Protein AF-A0A075G518-F1 (afdb_monomer)

Foldseek 3Di:
DLVVLVPDDDPPDDDCSLVVNCCCVDVCVVVVVDDPCNLCVVCVVDDDPVVPPDPDDPVVVVVVVVCVVVVVVPVVPPDDDDDDDDDPDPDDDPPDPCVPVPDDDD

Organism: NCBI:txid1457839

Structure (mmCIF, N/CA/C/O backbone):
data_AF-A0A075G518-F1
#
_entry.id   AF-A0A075G518-F1
#
loop_
_atom_site.group_PDB
_atom_site.id
_atom_site.type_symbol
_atom_site.label_atom_id
_atom_site.label_alt_id
_atom_site.label_comp_id
_atom_site.label_asym_id
_atom_site.label_entity_id
_atom_site.label_seq_id
_atom_site.pdbx_PDB_ins_code
_atom_site.Cartn_x
_atom_site.Cartn_y
_atom_site.Cartn_z
_atom_site.occupancy
_atom_site.B_iso_or_equiv
_atom_site.auth_seq_id
_atom_site.auth_comp_id
_atom_site.auth_asym_id
_atom_site.auth_atom_id
_atom_site.pdbx_PDB_model_num
ATOM 1 N N . MET A 1 1 ? -6.601 -4.787 -4.298 1.00 83.62 1 MET A N 1
ATOM 2 C CA . MET A 1 1 ? -6.431 -3.327 -4.117 1.00 83.62 1 MET A CA 1
ATOM 3 C C . MET A 1 1 ? -4.962 -2.918 -4.178 1.00 83.62 1 MET A C 1
ATOM 5 O O . MET A 1 1 ? -4.648 -2.032 -4.960 1.00 83.62 1 MET A O 1
ATOM 9 N N . THR A 1 2 ? -4.054 -3.622 -3.494 1.00 86.62 2 THR A N 1
ATOM 10 C CA . THR A 1 2 ? -2.591 -3.406 -3.562 1.00 86.62 2 THR A CA 1
ATOM 11 C C . THR A 1 2 ? -2.047 -3.307 -4.992 1.00 86.62 2 THR A C 1
ATOM 13 O O . THR A 1 2 ? -1.327 -2.375 -5.320 1.00 86.62 2 THR A O 1
ATOM 16 N N . GLN A 1 3 ? -2.485 -4.197 -5.889 1.00 89.44 3 GLN A N 1
ATOM 17 C CA . GLN A 1 3 ? -2.074 -4.181 -7.298 1.00 89.44 3 GLN A CA 1
ATOM 18 C C . GLN A 1 3 ? -2.520 -2.923 -8.072 1.00 89.44 3 GLN A C 1
ATOM 20 O O . GLN A 1 3 ? -1.877 -2.526 -9.041 1.00 89.44 3 GLN A O 1
ATOM 25 N N . ALA A 1 4 ? -3.644 -2.312 -7.689 1.00 92.75 4 ALA A N 1
ATOM 26 C CA . ALA A 1 4 ? -4.109 -1.084 -8.327 1.00 92.75 4 ALA A CA 1
ATOM 27 C C . ALA A 1 4 ? -3.247 0.102 -7.881 1.00 92.75 4 ALA A C 1
ATOM 29 O O . ALA A 1 4 ? -2.808 0.882 -8.719 1.00 92.75 4 ALA A O 1
ATOM 30 N N . LEU A 1 5 ? -2.942 0.178 -6.581 1.00 92.81 5 LEU A N 1
ATOM 31 C CA . LEU A 1 5 ? -2.062 1.203 -6.016 1.00 92.81 5 LEU A CA 1
ATOM 32 C C . LEU A 1 5 ? -0.641 1.102 -6.583 1.00 92.81 5 LEU A C 1
ATOM 34 O O . LEU A 1 5 ? -0.073 2.117 -6.968 1.00 92.81 5 LEU A O 1
ATOM 38 N N . SER A 1 6 ? -0.106 -0.112 -6.758 1.00 88.12 6 SER A N 1
ATOM 39 C CA . SER A 1 6 ? 1.237 -0.313 -7.324 1.00 88.12 6 SER A CA 1
ATOM 40 C C . SER A 1 6 ? 1.364 0.094 -8.797 1.00 88.12 6 SER A C 1
ATOM 42 O O . SER A 1 6 ? 2.473 0.224 -9.306 1.00 88.12 6 SER A O 1
ATOM 44 N N . ARG A 1 7 ? 0.244 0.237 -9.516 1.00 92.12 7 ARG A N 1
ATOM 45 C CA . ARG A 1 7 ? 0.209 0.684 -10.919 1.00 92.12 7 ARG A CA 1
ATOM 46 C C . ARG A 1 7 ? -0.264 2.126 -11.0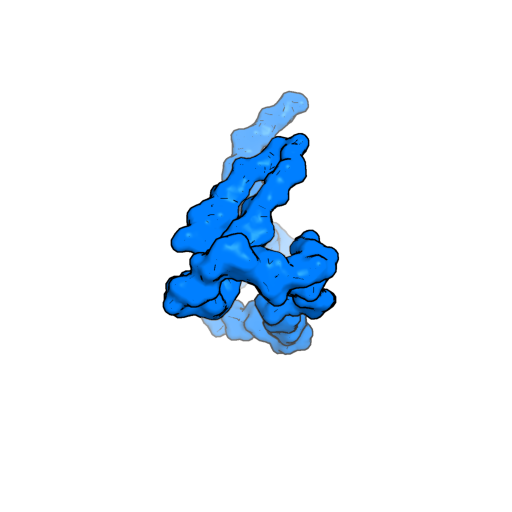71 1.00 92.12 7 ARG A C 1
ATOM 48 O O . ARG A 1 7 ? -0.362 2.613 -12.195 1.00 92.12 7 ARG A O 1
ATOM 55 N N . PHE A 1 8 ? -0.576 2.800 -9.969 1.00 92.44 8 PHE A N 1
ATOM 56 C CA . PHE A 1 8 ? -1.055 4.168 -9.999 1.00 92.44 8 PHE A CA 1
ATOM 57 C C . PHE A 1 8 ? 0.138 5.124 -10.067 1.00 92.44 8 PHE A C 1
ATOM 59 O O . PHE A 1 8 ? 0.814 5.371 -9.071 1.00 92.44 8 PHE A O 1
ATOM 66 N N . VAL A 1 9 ? 0.419 5.636 -11.266 1.00 91.12 9 VAL A N 1
ATOM 67 C CA . VAL A 1 9 ? 1.572 6.509 -11.518 1.00 91.12 9 VAL A CA 1
ATOM 68 C C . VAL A 1 9 ? 1.137 7.971 -11.473 1.00 91.12 9 VAL A C 1
ATOM 70 O O . VAL A 1 9 ? 0.329 8.412 -12.289 1.00 91.12 9 VAL A O 1
ATOM 73 N N . VAL A 1 10 ? 1.716 8.730 -10.541 1.00 92.19 10 VAL A N 1
ATOM 74 C CA . VAL A 1 10 ? 1.587 10.191 -10.447 1.00 92.19 10 VAL A CA 1
ATOM 75 C C . VAL A 1 10 ? 2.984 10.790 -10.454 1.00 92.19 10 VAL A C 1
ATOM 77 O O . VAL A 1 10 ? 3.856 10.346 -9.713 1.00 92.19 10 VAL A O 1
ATOM 80 N N . LEU A 1 11 ? 3.202 11.795 -11.300 1.00 94.06 11 LEU A N 1
ATOM 81 C CA . LEU A 1 11 ? 4.497 12.451 -11.470 1.00 94.06 11 LEU A CA 1
ATOM 82 C C . LEU A 1 11 ? 4.405 13.913 -11.029 1.00 94.06 11 LEU A C 1
ATOM 84 O O . LEU A 1 11 ? 3.401 14.577 -11.278 1.00 94.06 11 LEU A O 1
ATOM 88 N N . GLY A 1 12 ? 5.469 14.420 -10.401 1.00 92.56 12 GLY A N 1
ATOM 89 C CA . GLY A 1 12 ? 5.589 15.835 -10.029 1.00 92.56 12 GLY A CA 1
ATOM 90 C C . GLY A 1 12 ? 4.778 16.267 -8.803 1.00 92.56 12 GLY A C 1
ATOM 91 O O . GLY A 1 12 ? 4.739 17.456 -8.501 1.00 92.56 12 GLY A O 1
ATOM 92 N N . ALA A 1 13 ? 4.155 15.329 -8.086 1.00 92.69 13 ALA A N 1
ATOM 93 C CA . ALA A 1 13 ? 3.427 15.599 -6.854 1.00 92.69 13 ALA A CA 1
ATOM 94 C C . ALA A 1 13 ? 3.760 14.560 -5.781 1.00 92.69 13 ALA A C 1
ATOM 96 O O . ALA A 1 13 ? 3.856 13.366 -6.066 1.00 92.69 13 ALA A O 1
ATOM 97 N N . THR A 1 14 ? 3.882 15.015 -4.536 1.00 89.88 14 THR A N 1
ATOM 98 C CA . THR A 1 14 ? 3.920 14.128 -3.372 1.00 89.88 14 THR A CA 1
ATOM 99 C C . THR A 1 14 ? 2.520 13.571 -3.142 1.00 89.88 14 THR A C 1
ATOM 101 O O . THR A 1 14 ? 1.552 14.328 -3.071 1.00 89.88 14 THR A O 1
ATOM 104 N N . THR A 1 15 ? 2.402 12.251 -3.030 1.00 93.50 15 THR A N 1
ATOM 105 C CA . THR A 1 15 ? 1.116 11.568 -2.835 1.00 93.50 15 THR A CA 1
ATOM 106 C C . THR A 1 15 ? 1.183 10.622 -1.642 1.00 93.50 15 THR A C 1
ATOM 108 O O . THR A 1 15 ? 2.260 10.225 -1.210 1.00 93.50 15 THR A O 1
ATOM 111 N N . ASN A 1 16 ? 0.022 10.236 -1.119 1.00 93.69 16 ASN A N 1
ATOM 112 C CA . ASN A 1 16 ? -0.109 9.266 -0.032 1.00 93.69 16 ASN A CA 1
ATOM 113 C C . ASN A 1 16 ? -0.278 7.817 -0.535 1.00 93.69 16 ASN A C 1
ATOM 115 O O . ASN A 1 16 ? -0.776 6.975 0.206 1.00 93.69 16 ASN A O 1
ATOM 1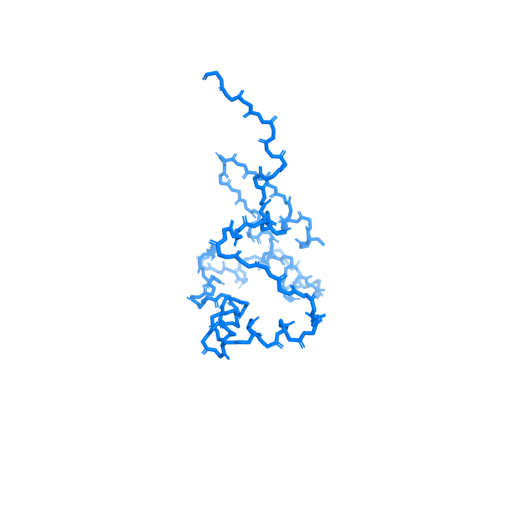19 N N . ILE A 1 17 ? 0.084 7.516 -1.787 1.00 93.88 17 ILE A N 1
ATOM 120 C CA . ILE A 1 17 ? -0.151 6.195 -2.397 1.00 93.88 17 ILE A CA 1
ATOM 121 C C . ILE A 1 17 ? 0.590 5.091 -1.640 1.00 93.88 17 ILE A C 1
ATOM 123 O O . ILE A 1 17 ? 0.014 4.033 -1.400 1.00 93.88 17 ILE A O 1
ATOM 127 N N . GLU A 1 18 ? 1.833 5.346 -1.232 1.00 91.12 18 GLU A N 1
ATOM 128 C CA . GLU A 1 18 ? 2.632 4.398 -0.447 1.00 91.12 18 GLU A CA 1
ATOM 129 C C . GLU A 1 18 ? 1.989 4.128 0.921 1.00 91.12 18 GLU A C 1
ATOM 131 O O . GLU A 1 18 ? 1.759 2.974 1.269 1.00 91.12 18 GLU A O 1
ATOM 136 N N . PHE A 1 19 ? 1.559 5.180 1.630 1.00 93.94 19 PHE A N 1
ATOM 137 C CA . PHE A 1 19 ? 0.803 5.046 2.881 1.00 93.94 19 PHE A CA 1
ATOM 138 C C . PHE A 1 19 ? -0.466 4.199 2.706 1.00 93.94 19 PHE A C 1
ATOM 140 O O . PHE A 1 19 ? -0.745 3.309 3.506 1.00 93.94 19 PHE A O 1
ATOM 147 N N . LEU A 1 20 ? -1.236 4.436 1.640 1.00 94.75 20 LEU A N 1
ATOM 148 C CA . LEU A 1 20 ? -2.424 3.632 1.342 1.00 94.75 20 LEU A CA 1
ATOM 149 C C . LEU A 1 20 ? -2.067 2.172 1.027 1.00 94.75 20 LEU A C 1
ATOM 151 O O . LEU A 1 20 ? -2.832 1.270 1.373 1.00 94.75 20 LEU A O 1
ATOM 155 N N . GLY A 1 21 ? -0.920 1.931 0.390 1.00 92.69 21 GLY A N 1
ATOM 156 C CA . GLY A 1 21 ? -0.383 0.593 0.156 1.00 92.69 21 GLY A CA 1
ATOM 157 C C . GLY A 1 21 ? -0.134 -0.162 1.461 1.00 92.69 21 GLY A C 1
ATOM 158 O O . GLY A 1 21 ? -0.572 -1.311 1.595 1.00 92.69 21 GLY A O 1
ATOM 159 N N . ASP A 1 22 ? 0.476 0.506 2.438 1.00 92.25 22 ASP A N 1
ATOM 160 C CA . ASP A 1 22 ? 0.763 -0.064 3.757 1.00 92.25 22 ASP A CA 1
ATOM 161 C C . ASP A 1 22 ? -0.511 -0.301 4.572 1.00 92.25 22 ASP A C 1
ATOM 163 O O . ASP A 1 22 ? -0.669 -1.367 5.166 1.00 92.25 22 ASP A O 1
ATOM 167 N N . VAL A 1 23 ? -1.469 0.634 4.544 1.00 93.25 23 VAL A N 1
ATOM 168 C CA . VAL A 1 23 ? -2.773 0.468 5.212 1.00 93.25 23 VAL A CA 1
ATOM 169 C C . VAL A 1 23 ? -3.503 -0.766 4.692 1.00 93.25 23 VAL A C 1
ATOM 171 O O . VAL A 1 23 ? -3.970 -1.580 5.484 1.00 93.25 23 VAL A O 1
ATOM 174 N N . VAL A 1 24 ? -3.578 -0.936 3.370 1.00 93.69 24 VAL A N 1
ATOM 175 C CA . VAL A 1 24 ? -4.267 -2.080 2.749 1.00 93.69 24 VAL A CA 1
ATOM 176 C C . VAL A 1 24 ? -3.544 -3.402 3.025 1.00 93.69 24 VAL A C 1
ATOM 178 O O . VAL A 1 24 ? -4.186 -4.451 3.063 1.00 93.69 24 VAL A O 1
ATOM 181 N N . SER A 1 25 ? -2.226 -3.360 3.214 1.00 91.31 25 SER A N 1
ATOM 182 C CA . SER A 1 25 ? -1.406 -4.541 3.511 1.00 91.31 25 SER A CA 1
ATOM 183 C C . SER A 1 25 ? -1.351 -4.869 5.010 1.00 91.31 25 SER A C 1
ATOM 185 O O . SER A 1 25 ? -0.886 -5.946 5.382 1.00 91.31 25 SER A O 1
ATOM 187 N N . HIS A 1 26 ? -1.842 -3.979 5.880 1.00 93.00 26 HIS A N 1
ATOM 188 C CA . HIS A 1 26 ? -1.818 -4.168 7.326 1.00 93.00 26 HIS A CA 1
ATOM 189 C C . HIS A 1 26 ? -2.771 -5.304 7.759 1.00 93.00 26 HIS A C 1
ATOM 191 O O . HIS A 1 26 ? -3.944 -5.309 7.369 1.00 93.00 26 HIS A O 1
ATOM 197 N N . PRO A 1 27 ? -2.341 -6.239 8.629 1.00 92.88 27 PRO A N 1
ATOM 198 C CA . PRO A 1 27 ? -3.156 -7.393 9.021 1.00 92.88 27 PRO A CA 1
ATOM 199 C C . PRO A 1 27 ? -4.479 -6.997 9.691 1.00 92.88 27 PRO A C 1
ATOM 201 O O . PRO A 1 27 ? -5.514 -7.586 9.396 1.00 92.88 27 PRO A O 1
ATOM 204 N N . GLY A 1 28 ? -4.478 -5.948 10.521 1.00 93.38 28 GLY A N 1
ATOM 205 C CA . GLY A 1 28 ? -5.704 -5.421 11.137 1.00 93.38 28 GLY A CA 1
ATOM 206 C C . GLY A 1 28 ? -6.713 -4.865 10.122 1.00 93.38 28 GLY A C 1
ATOM 207 O O . GLY A 1 28 ? -7.918 -4.974 10.330 1.00 93.38 28 GLY A O 1
ATOM 208 N N . PHE A 1 29 ? -6.241 -4.341 8.983 1.00 94.00 29 PHE A N 1
ATOM 209 C CA . PHE A 1 29 ? -7.124 -3.907 7.900 1.00 94.00 29 PHE A CA 1
ATOM 210 C C . PHE A 1 29 ? -7.760 -5.113 7.198 1.00 94.00 29 PHE A C 1
ATOM 212 O O . PHE A 1 29 ? -8.968 -5.130 6.968 1.00 94.00 29 PHE A O 1
ATOM 219 N N . ALA A 1 30 ? -6.975 -6.164 6.931 1.00 93.19 30 ALA A N 1
ATOM 220 C CA . ALA A 1 30 ? -7.475 -7.415 6.355 1.00 93.19 30 ALA A CA 1
ATOM 221 C C . ALA A 1 30 ? -8.467 -8.151 7.278 1.00 93.19 30 ALA A C 1
ATOM 223 O O . ALA A 1 30 ? -9.398 -8.790 6.791 1.00 93.19 30 ALA A O 1
ATOM 224 N N . ALA A 1 31 ? -8.294 -8.028 8.597 1.00 95.12 31 ALA A N 1
ATOM 225 C CA . ALA A 1 31 ? -9.185 -8.591 9.612 1.00 95.12 31 ALA A CA 1
ATOM 226 C C . ALA A 1 31 ? -10.465 -7.763 9.857 1.00 95.12 31 ALA A C 1
ATOM 228 O O . ALA A 1 31 ? -11.297 -8.163 10.668 1.00 95.12 31 ALA A O 1
ATOM 229 N N . ALA A 1 32 ? -10.640 -6.627 9.168 1.00 92.44 32 ALA A N 1
ATOM 230 C CA . ALA A 1 32 ? -11.718 -5.659 9.404 1.00 92.44 32 ALA A CA 1
ATOM 231 C C . ALA A 1 32 ? -11.738 -5.058 10.828 1.00 92.44 32 ALA A C 1
ATOM 233 O O . ALA A 1 32 ? -12.756 -4.538 11.285 1.00 92.44 32 ALA A O 1
ATOM 234 N N . GLU A 1 33 ? -10.595 -5.055 11.516 1.00 93.00 33 GLU A N 1
ATOM 235 C CA . GLU A 1 33 ? -10.403 -4.448 12.838 1.00 93.00 33 GLU A CA 1
ATOM 236 C C . GLU A 1 33 ? -10.022 -2.960 12.709 1.00 93.00 33 GLU A C 1
ATOM 238 O O . GLU A 1 33 ? -9.050 -2.472 13.285 1.00 93.00 33 GLU A O 1
ATOM 243 N N . THR A 1 34 ? -10.781 -2.216 11.903 1.00 91.50 34 THR A N 1
ATOM 244 C CA . THR A 1 34 ? -10.496 -0.816 11.558 1.00 91.50 34 THR A CA 1
ATOM 245 C C . THR A 1 34 ? -11.387 0.135 12.353 1.00 91.50 34 THR A C 1
ATOM 247 O O . THR A 1 34 ? -12.391 0.644 11.848 1.00 91.50 34 THR A O 1
ATOM 250 N N . THR A 1 35 ? -11.049 0.363 13.622 1.00 94.56 35 THR A N 1
ATOM 251 C CA . THR A 1 35 ? -11.713 1.371 14.462 1.00 94.56 35 THR A CA 1
ATOM 252 C C . THR A 1 35 ? -11.359 2.796 14.020 1.00 94.56 35 THR A C 1
ATOM 254 O O . THR A 1 35 ? -10.435 3.018 13.237 1.00 94.56 35 THR A O 1
ATOM 257 N N . THR A 1 36 ? -12.078 3.803 14.524 1.00 95.00 36 THR A N 1
ATOM 258 C CA . THR A 1 36 ? -11.844 5.217 14.163 1.00 95.00 36 THR A CA 1
ATOM 259 C C . THR A 1 36 ? -10.457 5.732 14.556 1.00 95.00 36 THR A C 1
ATOM 261 O O . THR A 1 36 ? -10.004 6.736 14.020 1.00 95.00 36 THR A O 1
ATOM 264 N N . ASP A 1 37 ? -9.781 5.053 15.480 1.00 94.75 37 ASP A N 1
ATOM 265 C CA . ASP A 1 37 ? -8.423 5.343 15.941 1.00 94.75 37 ASP A CA 1
ATOM 266 C C . ASP A 1 37 ? -7.357 4.401 15.348 1.00 94.75 37 ASP A C 1
ATOM 268 O O . ASP A 1 37 ? -6.201 4.445 15.766 1.00 94.75 37 ASP A O 1
ATOM 272 N N . PHE A 1 38 ? -7.714 3.575 14.356 1.00 95.25 38 PHE A N 1
ATOM 273 C CA . PHE A 1 38 ? -6.824 2.590 13.727 1.00 95.25 38 PHE A CA 1
ATOM 274 C C . PHE A 1 38 ? -5.480 3.190 13.288 1.00 95.25 38 PHE A C 1
ATOM 276 O O . PHE A 1 38 ? -4.424 2.698 13.677 1.00 95.25 38 PHE A O 1
ATOM 283 N N . ILE A 1 39 ? -5.507 4.296 12.536 1.00 94.69 39 ILE A N 1
ATOM 284 C CA . ILE A 1 39 ? -4.286 4.937 12.021 1.00 94.69 39 ILE A CA 1
ATOM 285 C C . ILE A 1 39 ? -3.392 5.410 13.175 1.00 94.69 39 ILE A C 1
ATOM 287 O O . ILE A 1 39 ? -2.189 5.167 13.154 1.00 94.69 39 ILE A O 1
ATOM 291 N N . SER A 1 40 ? -3.978 6.030 14.202 1.00 94.81 40 SER A N 1
ATOM 292 C CA . SER A 1 40 ? -3.247 6.529 15.373 1.00 94.81 40 SER A CA 1
ATOM 293 C C . SER A 1 40 ? -2.607 5.409 16.196 1.00 94.81 40 SER A C 1
ATOM 295 O O . SER A 1 40 ? -1.574 5.632 16.819 1.00 94.81 40 SER A O 1
ATOM 297 N N . ARG A 1 41 ? -3.197 4.207 16.201 1.00 93.81 41 ARG A N 1
ATOM 298 C CA . ARG A 1 41 ? -2.625 3.030 16.874 1.00 93.81 41 ARG A CA 1
ATOM 299 C C . ARG A 1 41 ? -1.500 2.383 16.076 1.00 93.81 41 ARG A C 1
ATOM 301 O O . ARG A 1 41 ? -0.507 1.975 16.667 1.00 93.81 41 ARG A O 1
ATOM 308 N N . CYS A 1 42 ? -1.669 2.263 14.762 1.00 92.31 42 CYS A N 1
ATOM 309 C CA . CYS A 1 42 ? -0.688 1.622 13.887 1.00 92.31 42 CYS A CA 1
ATOM 310 C C . CYS A 1 42 ? 0.550 2.501 13.650 1.00 92.31 42 CYS A C 1
ATOM 312 O O . CYS A 1 42 ? 1.656 1.977 13.555 1.00 92.31 42 CYS A O 1
ATOM 314 N N . TRP A 1 43 ? 0.376 3.826 13.596 1.00 93.88 43 TRP A N 1
ATOM 315 C CA . TRP A 1 43 ? 1.452 4.795 13.361 1.00 93.88 43 TRP A CA 1
ATOM 316 C C . TRP A 1 43 ? 1.388 5.961 14.364 1.00 93.88 43 TRP A C 1
ATOM 318 O O . TRP A 1 43 ? 1.063 7.085 13.974 1.00 93.88 43 TRP A O 1
ATOM 328 N N . PRO A 1 44 ? 1.695 5.726 15.656 1.00 93.38 44 PRO A N 1
ATOM 329 C CA . PRO A 1 44 ? 1.597 6.756 16.696 1.00 93.38 44 PRO A CA 1
ATOM 330 C C . PRO A 1 44 ? 2.563 7.927 16.473 1.00 93.38 44 PRO A C 1
ATOM 332 O O . PRO A 1 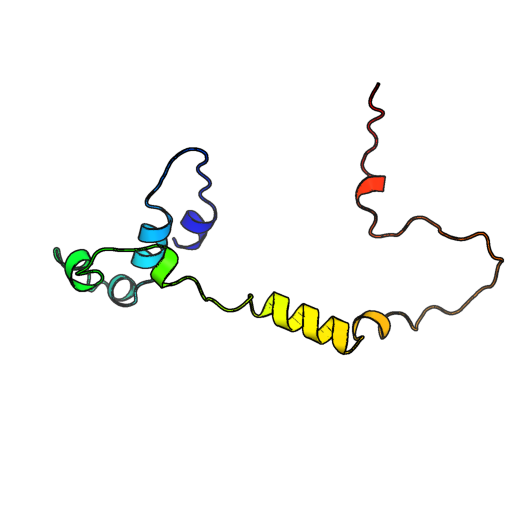44 ? 2.199 9.076 16.697 1.00 93.38 44 PRO A O 1
ATOM 335 N N . GLU A 1 45 ? 3.758 7.644 15.951 1.00 92.75 45 GLU A N 1
ATOM 336 C CA . GLU A 1 45 ? 4.791 8.643 15.634 1.00 92.75 45 GLU A CA 1
ATOM 337 C C . GLU A 1 45 ? 4.701 9.154 14.183 1.00 92.75 45 GLU A C 1
ATOM 339 O O . GLU A 1 45 ? 5.612 9.805 13.673 1.00 92.75 45 GLU A O 1
ATOM 344 N N . GLY A 1 46 ? 3.596 8.848 13.498 1.00 89.81 46 GLY A N 1
ATOM 345 C CA . GLY A 1 46 ? 3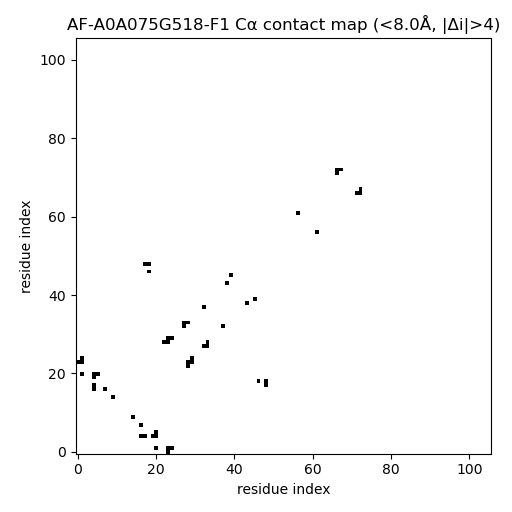.414 9.124 12.079 1.00 89.81 46 GLY A CA 1
ATOM 346 C C . GLY A 1 46 ? 3.978 8.035 11.164 1.00 89.81 46 GLY A C 1
ATOM 347 O O . GLY A 1 46 ? 4.721 7.140 11.568 1.00 89.81 46 GLY A O 1
ATOM 348 N N . TRP A 1 47 ? 3.561 8.091 9.901 1.00 93.50 47 TRP A N 1
ATOM 349 C CA . TRP A 1 47 ? 3.999 7.167 8.858 1.00 93.50 47 TRP A CA 1
ATOM 350 C C . TRP A 1 47 ? 5.218 7.729 8.116 1.00 93.50 47 TRP A C 1
ATOM 352 O O . TRP A 1 47 ? 5.269 8.923 7.817 1.00 93.50 47 TRP A O 1
ATOM 362 N N . SER A 1 48 ? 6.179 6.863 7.790 1.00 89.94 48 SER A N 1
ATOM 363 C CA . SER A 1 48 ? 7.359 7.203 6.992 1.00 89.94 48 SER A CA 1
ATOM 364 C C . SER A 1 48 ? 7.620 6.125 5.945 1.00 89.94 48 SER A C 1
ATOM 366 O O . SER A 1 48 ? 7.749 4.951 6.290 1.00 89.94 48 SER A O 1
ATOM 368 N N . ALA A 1 49 ? 7.760 6.544 4.685 1.00 83.69 49 ALA A N 1
ATOM 369 C CA . ALA A 1 49 ? 8.073 5.672 3.551 1.00 83.69 49 ALA A CA 1
ATOM 370 C C . ALA A 1 49 ? 9.391 4.904 3.735 1.00 83.69 49 ALA A C 1
ATOM 372 O O . ALA A 1 49 ? 9.542 3.768 3.289 1.00 83.69 49 ALA A O 1
ATOM 373 N N . ASP A 1 50 ? 10.359 5.525 4.410 1.00 79.00 50 ASP A N 1
ATOM 374 C CA . ASP A 1 50 ? 11.698 4.963 4.568 1.00 79.00 50 ASP A CA 1
ATOM 375 C C . ASP A 1 50 ? 11.771 3.921 5.690 1.00 79.00 50 ASP A C 1
ATOM 377 O O . ASP A 1 50 ? 12.702 3.120 5.718 1.00 79.00 50 ASP A O 1
ATOM 381 N N . ALA A 1 51 ? 10.785 3.881 6.594 1.00 71.94 51 ALA A N 1
ATOM 382 C CA . ALA A 1 51 ? 10.803 2.979 7.745 1.00 71.94 51 ALA A CA 1
ATOM 383 C C . ALA A 1 51 ? 10.713 1.491 7.354 1.00 71.94 51 ALA A C 1
ATOM 385 O O . ALA A 1 51 ? 11.178 0.639 8.107 1.00 71.94 51 ALA A O 1
ATOM 386 N N . HIS A 1 52 ? 10.133 1.183 6.189 1.00 62.81 52 HIS A N 1
ATOM 387 C CA . HIS A 1 52 ? 9.970 -0.182 5.671 1.00 62.81 52 HIS A CA 1
ATOM 388 C C . HIS A 1 52 ? 10.827 -0.481 4.438 1.00 62.81 52 HIS A C 1
ATOM 390 O O . HIS A 1 52 ? 10.727 -1.571 3.871 1.00 62.81 52 HIS A O 1
ATOM 396 N N . ARG A 1 53 ? 11.684 0.451 4.002 1.00 66.06 53 ARG A N 1
ATOM 397 C CA . ARG A 1 53 ? 12.578 0.170 2.880 1.00 66.06 53 ARG A CA 1
ATOM 398 C C . ARG A 1 53 ? 13.651 -0.806 3.351 1.00 66.06 53 ARG A C 1
ATOM 400 O O . ARG A 1 53 ? 14.529 -0.450 4.133 1.00 66.06 53 ARG A O 1
ATOM 407 N N . GLU A 1 54 ? 13.568 -2.045 2.875 1.00 62.97 54 GLU A N 1
ATOM 408 C CA . GLU A 1 54 ? 14.613 -3.041 3.086 1.00 62.97 54 GLU A CA 1
ATOM 409 C C . GLU A 1 54 ? 15.956 -2.464 2.625 1.00 62.97 54 GLU A C 1
ATOM 411 O O . GLU A 1 54 ? 16.138 -2.091 1.468 1.00 62.97 54 GLU A O 1
ATOM 416 N N . SER A 1 55 ? 16.899 -2.364 3.565 1.00 64.25 55 SER A N 1
ATOM 417 C CA . SER A 1 55 ? 18.258 -1.865 3.309 1.00 64.25 55 SER A CA 1
ATOM 418 C C . SER A 1 55 ? 19.055 -2.812 2.398 1.00 64.25 55 SER A C 1
ATOM 420 O O . SER A 1 55 ? 20.074 -2.443 1.815 1.00 64.25 55 SER A O 1
ATOM 422 N N . HIS A 1 56 ? 18.592 -4.057 2.264 1.00 72.62 56 HIS A N 1
ATOM 423 C CA . HIS A 1 56 ? 19.255 -5.081 1.478 1.00 72.62 56 HIS A CA 1
ATOM 424 C C . HIS A 1 56 ? 18.816 -5.037 0.011 1.00 72.62 56 HIS A C 1
ATOM 426 O O . HIS A 1 56 ? 17.641 -4.804 -0.278 1.00 72.62 56 HIS A O 1
ATOM 432 N N . PRO A 1 57 ? 19.741 -5.290 -0.933 1.00 75.88 57 PRO A N 1
ATOM 433 C CA . PRO A 1 57 ? 19.380 -5.416 -2.335 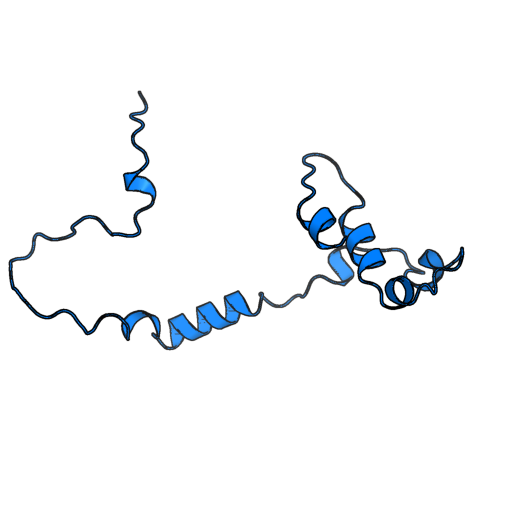1.00 75.88 57 PRO A CA 1
ATOM 434 C C . PRO A 1 57 ? 18.321 -6.518 -2.507 1.00 75.88 57 PRO A C 1
ATOM 436 O O . PRO A 1 57 ? 18.389 -7.536 -1.810 1.00 75.88 57 PRO A O 1
ATOM 439 N N . PRO A 1 58 ? 17.363 -6.351 -3.439 1.00 82.06 58 PRO A N 1
ATOM 440 C CA . PRO A 1 58 ? 16.311 -7.333 -3.667 1.00 82.06 58 PRO A CA 1
ATOM 441 C C . PRO A 1 58 ? 16.895 -8.733 -3.861 1.00 82.06 58 PRO A C 1
ATOM 443 O O . PRO A 1 58 ? 17.915 -8.889 -4.536 1.00 82.06 58 PRO A O 1
ATOM 446 N N . ALA A 1 59 ? 16.224 -9.766 -3.347 1.00 84.00 59 ALA A N 1
ATOM 447 C CA . ALA A 1 59 ? 16.687 -11.151 -3.476 1.00 84.00 59 ALA A CA 1
ATOM 448 C C . ALA A 1 59 ? 16.996 -11.543 -4.934 1.00 84.00 59 ALA A C 1
ATOM 450 O O . ALA A 1 59 ? 17.950 -12.267 -5.189 1.00 84.00 59 ALA A O 1
ATOM 451 N N . ALA A 1 60 ? 16.248 -11.004 -5.903 1.00 83.12 60 ALA A N 1
ATOM 452 C CA . ALA A 1 60 ? 16.513 -11.196 -7.328 1.00 83.12 60 ALA A CA 1
ATOM 453 C C . ALA A 1 60 ? 17.883 -10.648 -7.774 1.00 83.12 60 ALA A C 1
ATOM 455 O O . ALA A 1 60 ? 18.560 -11.287 -8.573 1.00 83.12 60 ALA A O 1
ATOM 456 N N . VAL A 1 61 ? 18.314 -9.501 -7.237 1.00 87.75 61 VAL A N 1
ATOM 457 C CA . VAL A 1 61 ? 19.635 -8.912 -7.515 1.00 87.75 61 VAL A CA 1
ATOM 458 C C . VAL A 1 61 ? 20.737 -9.774 -6.905 1.00 87.75 61 VAL A C 1
ATOM 460 O O . VAL A 1 61 ? 21.724 -10.065 -7.574 1.00 87.75 61 VAL A O 1
ATOM 463 N N . LEU A 1 62 ? 20.544 -10.242 -5.668 1.00 88.81 62 LEU A N 1
ATOM 464 C CA . LEU A 1 62 ? 21.480 -11.161 -5.013 1.00 88.81 62 LEU A CA 1
ATOM 465 C C . LEU A 1 62 ? 21.602 -12.491 -5.769 1.00 88.81 62 LEU A C 1
ATOM 467 O O . LEU A 1 62 ? 22.708 -12.982 -5.972 1.00 88.81 62 LEU A O 1
ATOM 471 N N . LEU A 1 63 ? 20.480 -13.051 -6.226 1.00 87.50 63 LEU A N 1
ATOM 472 C CA . LEU A 1 63 ? 20.454 -14.279 -7.022 1.00 87.50 63 LEU A CA 1
ATOM 473 C C . LEU A 1 63 ? 21.127 -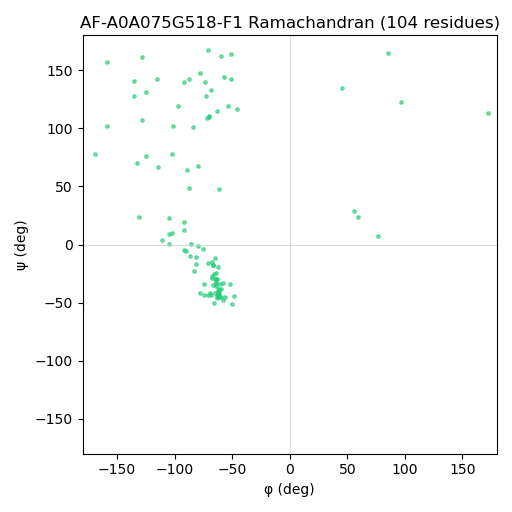14.093 -8.385 1.00 87.50 63 LEU A C 1
ATOM 475 O O . LEU A 1 63 ? 21.881 -14.966 -8.803 1.00 87.50 63 LEU A O 1
ATOM 479 N N . ALA A 1 64 ? 20.891 -12.967 -9.062 1.00 88.12 64 ALA A N 1
ATOM 480 C CA . ALA A 1 64 ? 21.545 -12.657 -10.330 1.00 88.12 64 ALA A CA 1
ATOM 481 C C . ALA A 1 64 ? 23.066 -12.514 -10.163 1.00 88.12 64 ALA A C 1
ATOM 483 O O . ALA A 1 64 ? 23.818 -13.097 -10.941 1.00 88.12 64 ALA A O 1
ATOM 484 N N . ALA A 1 65 ? 23.517 -11.812 -9.118 1.00 88.81 65 ALA A N 1
ATOM 485 C CA . ALA A 1 65 ? 24.937 -11.694 -8.786 1.00 88.81 65 ALA A CA 1
ATOM 486 C C . ALA A 1 65 ? 25.560 -13.064 -8.470 1.00 88.81 65 ALA A C 1
ATOM 488 O O . ALA A 1 65 ? 26.600 -13.412 -9.019 1.00 88.81 65 ALA A O 1
ATOM 489 N N . ALA A 1 66 ? 24.890 -13.892 -7.664 1.00 90.06 66 ALA A N 1
ATOM 490 C CA . ALA A 1 66 ? 25.363 -15.242 -7.367 1.00 90.06 66 ALA A CA 1
ATOM 491 C C . ALA A 1 66 ? 25.429 -16.129 -8.625 1.00 90.06 66 ALA A C 1
ATOM 493 O O . ALA A 1 66 ? 26.376 -16.894 -8.791 1.00 90.06 66 ALA A O 1
ATOM 494 N N . ALA A 1 67 ? 24.451 -16.026 -9.529 1.00 88.50 67 ALA A N 1
ATOM 495 C CA . ALA A 1 67 ? 24.439 -16.770 -10.788 1.00 88.50 67 ALA A CA 1
ATOM 496 C C . ALA A 1 67 ? 25.566 -16.340 -11.744 1.00 88.50 67 ALA A C 1
ATOM 498 O O . ALA A 1 67 ? 26.115 -17.190 -12.451 1.00 88.50 67 ALA A O 1
ATOM 499 N N . GLU A 1 68 ? 25.920 -15.051 -11.746 1.00 85.12 68 GLU A N 1
ATOM 500 C CA . GLU A 1 68 ? 27.073 -14.507 -12.472 1.00 85.12 68 GLU A CA 1
ATOM 501 C C . GLU A 1 68 ? 28.387 -15.043 -11.891 1.00 85.12 68 GLU A C 1
ATOM 503 O O . GLU A 1 68 ? 29.166 -15.652 -12.626 1.00 85.12 68 GLU A O 1
ATOM 508 N N . GLN A 1 69 ? 28.564 -14.966 -10.569 1.00 85.69 69 GLN A N 1
ATOM 509 C CA . GLN A 1 69 ? 29.749 -15.490 -9.878 1.00 85.69 69 GLN A CA 1
ATOM 510 C C . GLN A 1 69 ? 29.932 -17.004 -10.064 1.00 85.69 69 GLN A C 1
ATOM 512 O O . GLN A 1 69 ? 31.058 -17.495 -10.134 1.00 85.69 69 GLN A O 1
ATOM 517 N N . LEU A 1 70 ? 28.831 -17.755 -10.146 1.00 87.00 70 LEU A N 1
ATOM 518 C CA . LEU A 1 70 ? 28.824 -19.201 -10.392 1.00 87.00 70 LEU A CA 1
ATOM 519 C C . LEU A 1 70 ? 28.862 -19.558 -11.885 1.00 87.00 70 LEU A C 1
ATOM 521 O O . LEU A 1 70 ? 28.843 -20.739 -12.234 1.00 87.00 70 LEU A O 1
ATOM 525 N N . PHE A 1 71 ? 28.907 -18.557 -12.766 1.00 77.00 71 PHE A N 1
ATOM 526 C CA . PHE A 1 71 ? 29.001 -18.717 -14.213 1.00 77.00 71 PHE A CA 1
ATOM 527 C C . PHE A 1 71 ? 27.893 -19.588 -14.833 1.00 77.00 71 PHE A C 1
ATOM 529 O O . PHE A 1 71 ? 28.065 -20.214 -15.885 1.00 77.00 71 PHE A O 1
ATOM 536 N N . LEU A 1 72 ? 26.715 -19.604 -14.200 1.00 70.12 72 LEU A N 1
ATOM 537 C CA . LEU A 1 72 ? 25.566 -20.412 -14.624 1.00 70.12 72 LEU A CA 1
ATOM 538 C C . LEU A 1 72 ? 24.980 -19.947 -15.965 1.00 70.12 72 LEU A C 1
ATOM 540 O O . LEU A 1 72 ? 24.263 -20.705 -16.613 1.00 70.12 72 LEU A O 1
ATOM 544 N N . HIS A 1 73 ? 25.340 -18.748 -16.430 1.00 62.31 73 HIS A N 1
ATOM 545 C CA . HIS A 1 73 ? 24.968 -18.254 -17.755 1.00 62.31 73 HIS A CA 1
ATOM 546 C C . HIS A 1 73 ? 25.649 -19.029 -18.904 1.00 62.31 73 HIS A C 1
ATOM 548 O O . HIS A 1 73 ? 25.073 -19.136 -19.983 1.00 62.31 73 HIS A O 1
ATOM 554 N N . ARG A 1 74 ? 26.837 -19.631 -18.694 1.00 59.44 74 ARG A N 1
ATOM 555 C CA . ARG A 1 74 ? 27.571 -20.333 -19.773 1.00 59.44 74 ARG A CA 1
ATOM 556 C C . ARG A 1 74 ? 27.093 -21.771 -20.015 1.00 59.44 74 ARG A C 1
ATOM 558 O O . ARG A 1 74 ? 27.264 -22.298 -21.111 1.00 59.44 74 ARG A O 1
ATOM 565 N N . SER A 1 75 ? 26.461 -22.413 -19.033 1.00 57.75 75 SER A N 1
ATOM 566 C CA . SER A 1 75 ? 26.116 -23.845 -19.130 1.00 57.75 75 SER A CA 1
ATOM 567 C C . SER A 1 75 ? 24.920 -24.155 -20.048 1.00 57.75 75 SER A C 1
ATOM 569 O O . SER A 1 75 ? 24.622 -25.321 -20.282 1.00 57.75 75 SER A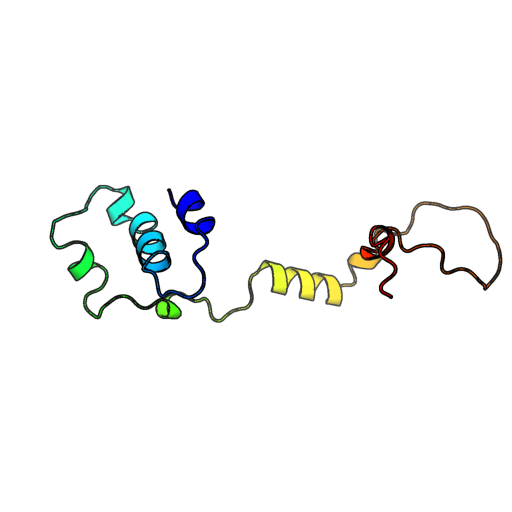 O 1
ATOM 571 N N . GLY A 1 76 ? 24.249 -23.136 -20.601 1.00 57.12 76 GLY A N 1
ATOM 572 C CA . GLY A 1 76 ? 23.142 -23.296 -21.553 1.00 57.12 76 GLY A CA 1
ATOM 573 C C . GLY A 1 76 ? 23.534 -23.296 -23.038 1.00 57.12 76 GLY A C 1
ATOM 574 O O . GLY A 1 76 ? 22.665 -23.507 -23.877 1.00 57.12 76 GLY A O 1
ATOM 575 N N . MET A 1 77 ? 24.807 -23.066 -23.389 1.00 52.62 77 MET A N 1
ATOM 576 C CA . MET A 1 77 ? 25.249 -22.876 -24.787 1.00 52.62 77 MET A CA 1
ATOM 577 C C . MET A 1 77 ? 25.983 -24.077 -25.409 1.00 52.62 77 MET A C 1
ATOM 579 O O . MET A 1 77 ? 26.712 -23.921 -26.384 1.00 52.62 77 MET A O 1
ATOM 583 N N . THR A 1 78 ? 25.791 -25.296 -24.900 1.00 50.41 78 THR A N 1
ATOM 584 C CA . THR A 1 78 ? 26.381 -26.501 -25.513 1.00 50.41 78 THR A CA 1
ATOM 585 C C . THR A 1 78 ? 25.304 -27.428 -26.073 1.00 50.41 78 THR A C 1
ATOM 587 O O . THR A 1 78 ? 25.097 -28.518 -25.546 1.00 50.41 78 THR A O 1
ATOM 590 N N . SER A 1 79 ? 24.586 -27.006 -27.119 1.00 52.75 79 SER A N 1
ATOM 591 C CA . SER A 1 79 ? 23.907 -27.915 -28.067 1.00 52.75 79 SER A CA 1
ATOM 592 C C . SER A 1 79 ? 23.394 -27.171 -29.306 1.00 52.75 79 SER A C 1
ATOM 594 O O . SER A 1 79 ? 22.202 -26.938 -29.459 1.00 52.75 79 SER A O 1
ATOM 596 N N . SER A 1 80 ? 24.306 -26.864 -30.225 1.00 43.19 80 SER A N 1
ATOM 597 C CA . SER A 1 80 ? 24.075 -27.048 -31.664 1.00 43.19 80 SER A CA 1
ATOM 598 C C . SER A 1 80 ? 25.434 -27.113 -32.355 1.00 43.19 80 SER A C 1
ATOM 600 O O . SER A 1 80 ? 26.127 -26.110 -32.494 1.00 43.19 80 SER A O 1
ATOM 602 N N . ALA A 1 81 ? 25.843 -28.334 -32.689 1.00 42.44 81 ALA A N 1
ATOM 603 C CA . ALA A 1 81 ? 27.039 -28.630 -33.458 1.00 42.44 81 ALA A CA 1
ATOM 604 C C . ALA A 1 81 ? 26.808 -28.380 -34.960 1.00 42.44 81 ALA A C 1
ATOM 606 O O . ALA A 1 81 ? 25.717 -28.660 -35.456 1.00 42.44 81 ALA A O 1
ATOM 607 N N . GLY A 1 82 ? 27.875 -27.968 -35.655 1.00 35.09 82 GLY A N 1
ATOM 608 C CA . GLY A 1 82 ? 27.985 -27.851 -37.117 1.00 35.09 82 GLY A CA 1
ATOM 609 C C . GLY A 1 82 ? 27.708 -26.424 -37.589 1.00 35.09 82 GLY A C 1
ATOM 610 O O . GLY A 1 82 ? 26.656 -25.887 -37.285 1.00 35.09 82 GLY A O 1
ATOM 611 N N . ASP A 1 83 ? 28.579 -25.722 -38.298 1.00 30.86 83 ASP A N 1
ATOM 612 C CA . ASP A 1 83 ? 29.697 -26.087 -39.165 1.00 30.86 83 ASP A CA 1
ATOM 613 C C . ASP A 1 83 ? 30.616 -24.850 -39.239 1.00 30.86 83 ASP A C 1
ATOM 615 O O . ASP A 1 83 ? 30.174 -23.747 -38.911 1.00 30.86 83 ASP A O 1
ATOM 619 N N . GLY A 1 84 ? 31.896 -25.034 -39.564 1.00 41.78 84 GLY A N 1
ATOM 620 C CA . GLY A 1 84 ? 32.899 -23.964 -39.513 1.00 41.78 84 GLY A CA 1
ATOM 621 C C . GLY A 1 84 ? 32.579 -22.772 -40.419 1.00 41.78 84 GLY A C 1
ATOM 622 O O . GLY A 1 84 ? 31.764 -22.908 -41.323 1.00 41.78 84 GLY A O 1
ATOM 623 N N . LEU A 1 85 ? 33.225 -21.629 -40.149 1.00 36.41 85 LEU A N 1
ATOM 624 C CA . LEU A 1 85 ? 33.786 -20.655 -41.104 1.00 36.41 85 LEU A CA 1
ATOM 625 C C . LEU A 1 85 ? 34.270 -19.403 -40.331 1.00 36.41 85 LEU A C 1
ATOM 627 O O . LEU A 1 85 ? 33.477 -18.703 -39.719 1.00 36.41 85 LEU A O 1
ATOM 631 N N . ASP A 1 86 ? 35.591 -19.209 -40.341 1.00 36.75 86 ASP A N 1
ATOM 632 C CA . ASP A 1 86 ? 36.368 -17.963 -40.474 1.00 36.75 86 ASP A CA 1
ATOM 633 C C . ASP A 1 86 ? 36.017 -16.662 -39.691 1.00 36.75 86 ASP A C 1
ATOM 635 O O . ASP A 1 86 ? 34.899 -16.162 -39.635 1.00 36.75 86 ASP A O 1
ATOM 639 N N . GLU A 1 87 ? 37.088 -16.078 -39.139 1.00 47.94 87 GLU A N 1
ATOM 640 C CA . GLU A 1 87 ? 37.254 -14.931 -38.222 1.00 47.94 87 GLU A CA 1
ATOM 641 C C . GLU A 1 87 ? 36.766 -13.528 -38.690 1.00 47.94 87 GLU A C 1
ATOM 643 O O . GLU A 1 87 ? 37.457 -12.533 -38.483 1.00 47.94 87 GLU A O 1
ATOM 648 N N . GLU A 1 88 ? 35.555 -13.372 -39.233 1.00 47.03 88 GLU A N 1
ATOM 649 C CA . GLU A 1 88 ? 34.936 -12.028 -39.401 1.00 47.03 88 GLU A CA 1
ATOM 650 C C . GLU A 1 88 ? 33.482 -11.939 -38.879 1.00 47.03 88 GLU A C 1
ATOM 652 O O . GLU A 1 88 ? 32.706 -11.067 -39.271 1.00 47.03 88 GLU A O 1
ATOM 657 N N . ASP A 1 89 ? 33.116 -12.827 -37.948 1.00 51.38 89 ASP A N 1
ATOM 658 C CA . ASP A 1 89 ? 31.748 -13.041 -37.461 1.00 51.38 89 ASP A CA 1
ATOM 659 C C . ASP A 1 89 ? 31.455 -12.386 -36.093 1.00 51.38 89 ASP A C 1
ATOM 661 O O . ASP A 1 89 ? 31.776 -12.919 -35.031 1.00 51.38 89 ASP A O 1
ATOM 665 N N . LEU A 1 90 ? 30.770 -11.239 -36.117 1.00 51.59 90 LEU A N 1
ATOM 666 C CA . LEU A 1 90 ? 29.762 -10.910 -35.103 1.00 51.59 90 LEU A CA 1
ATOM 667 C C . LEU A 1 90 ? 28.448 -10.599 -35.836 1.00 51.59 90 LEU A C 1
ATOM 669 O O . LEU A 1 90 ? 28.059 -9.441 -36.017 1.00 51.59 90 LEU A O 1
ATOM 673 N N . GLY A 1 91 ? 27.773 -11.656 -36.298 1.00 54.84 91 GLY A N 1
ATOM 674 C CA . GLY A 1 91 ? 26.368 -11.604 -36.699 1.00 54.84 91 GLY A CA 1
ATOM 675 C C . GLY A 1 91 ? 25.464 -10.969 -35.624 1.00 54.84 91 GLY A C 1
ATOM 676 O O . GLY A 1 91 ? 25.869 -10.798 -34.470 1.00 54.84 91 GLY A O 1
ATOM 677 N N . PRO A 1 92 ? 24.233 -10.566 -35.989 1.00 56.09 92 PRO A N 1
ATOM 678 C CA . PRO A 1 92 ? 23.400 -9.726 -35.142 1.00 56.09 92 PRO A CA 1
ATOM 679 C C . PRO A 1 92 ? 23.066 -10.465 -33.847 1.00 56.09 92 PRO A C 1
ATOM 681 O O . PRO A 1 92 ? 22.372 -11.479 -33.873 1.00 56.09 92 PRO A O 1
ATOM 684 N N . ASP A 1 93 ? 23.560 -9.939 -32.724 1.00 63.25 93 ASP A N 1
ATOM 685 C CA . ASP A 1 93 ? 23.180 -10.379 -31.384 1.00 63.25 93 ASP A CA 1
ATOM 686 C C . ASP A 1 93 ? 21.642 -10.517 -31.322 1.00 63.25 93 ASP A C 1
ATOM 688 O O . ASP A 1 93 ? 20.932 -9.519 -31.511 1.00 63.25 93 ASP A O 1
ATOM 692 N N . PRO A 1 94 ? 21.107 -11.737 -31.103 1.00 65.94 94 PRO A N 1
ATOM 693 C CA . PRO A 1 94 ? 19.671 -12.000 -31.145 1.00 65.94 94 PRO A CA 1
ATOM 694 C C . PRO A 1 94 ? 18.890 -11.267 -30.045 1.00 65.94 94 PRO A C 1
ATOM 696 O O . PRO A 1 94 ? 17.662 -11.201 -30.117 1.00 65.94 94 PRO A O 1
ATOM 699 N N . TYR A 1 95 ? 19.576 -10.684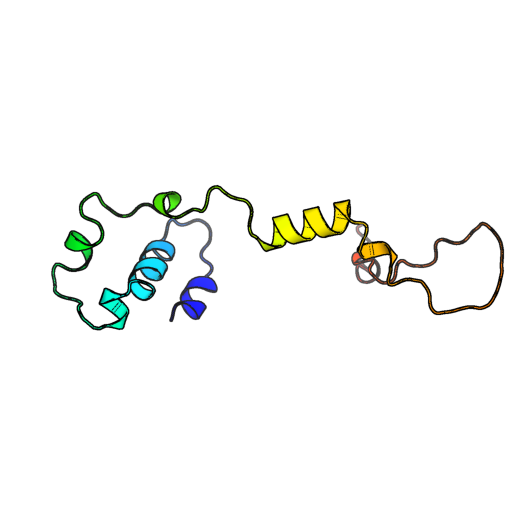 -29.057 1.00 59.03 95 TYR A N 1
ATOM 700 C CA . TYR A 1 95 ? 18.986 -9.859 -28.003 1.00 59.03 95 TYR A CA 1
ATOM 701 C C . TYR A 1 95 ? 19.242 -8.362 -28.182 1.00 59.03 95 TYR A C 1
ATOM 703 O O . TYR A 1 95 ? 18.907 -7.583 -27.289 1.00 59.03 95 TYR A O 1
ATOM 711 N N . ASN A 1 96 ? 19.781 -7.931 -29.323 1.00 69.44 96 ASN A N 1
ATOM 712 C CA . ASN A 1 96 ? 20.092 -6.530 -29.559 1.00 69.44 96 ASN A CA 1
ATOM 713 C C . ASN A 1 96 ? 18.805 -5.688 -29.722 1.00 69.44 96 ASN A C 1
ATOM 715 O O . ASN A 1 96 ? 18.132 -5.764 -30.759 1.00 69.44 96 ASN A O 1
ATOM 719 N N . PRO A 1 97 ? 18.467 -4.816 -28.749 1.00 67.62 97 PRO A N 1
ATOM 720 C CA . PRO A 1 97 ? 17.237 -4.027 -28.790 1.00 67.62 97 PRO A CA 1
ATOM 721 C C . PRO A 1 97 ? 17.285 -2.925 -29.863 1.00 67.62 97 PRO A C 1
ATOM 723 O O . PRO A 1 97 ? 16.243 -2.388 -30.246 1.00 67.62 97 PRO A O 1
ATOM 726 N N . PHE A 1 98 ? 18.475 -2.601 -30.383 1.00 60.34 98 PHE A N 1
ATOM 727 C CA . PHE A 1 98 ? 18.684 -1.553 -31.380 1.00 60.34 98 PHE A CA 1
ATOM 728 C C . PHE A 1 98 ? 18.382 -1.998 -32.817 1.00 60.34 98 PHE A C 1
ATOM 730 O O . PHE A 1 98 ? 18.241 -1.141 -33.686 1.00 60.34 98 PHE A O 1
ATOM 737 N N . LEU A 1 99 ? 18.181 -3.298 -33.077 1.00 60.91 99 LEU A N 1
ATOM 738 C CA . LEU A 1 99 ? 17.767 -3.793 -34.402 1.00 60.91 99 LEU A CA 1
ATOM 739 C C . LEU A 1 99 ? 16.374 -3.286 -34.816 1.00 60.91 99 LEU A C 1
ATOM 741 O O . LEU A 1 99 ? 16.075 -3.175 -36.001 1.00 60.91 99 LEU A O 1
ATOM 745 N N . THR A 1 100 ? 15.528 -2.936 -33.844 1.00 60.50 100 THR A N 1
ATOM 746 C CA . THR A 1 100 ? 14.181 -2.384 -34.085 1.00 60.50 100 THR A CA 1
ATOM 747 C C . THR A 1 100 ? 14.153 -0.858 -34.194 1.00 60.50 100 THR A C 1
ATOM 749 O O . THR A 1 100 ? 13.122 -0.265 -34.513 1.00 60.50 100 THR A O 1
ATOM 752 N N . LEU A 1 101 ? 15.285 -0.195 -33.947 1.00 62.44 101 LEU A N 1
ATOM 753 C CA . LEU A 1 101 ? 15.406 1.259 -33.916 1.00 62.44 101 LEU A CA 1
ATOM 754 C C . LEU A 1 101 ? 15.745 1.802 -35.313 1.00 62.44 101 LEU A C 1
ATOM 756 O O . LEU A 1 101 ? 16.784 2.410 -35.541 1.00 62.44 101 LEU A O 1
ATOM 760 N N . SER A 1 102 ? 14.831 1.629 -36.268 1.00 61.62 102 SER A N 1
ATOM 761 C CA . SER A 1 102 ? 14.931 2.242 -37.598 1.00 61.62 102 SER A CA 1
ATOM 762 C C . SER A 1 102 ? 14.483 3.709 -37.561 1.00 61.62 102 SER A C 1
ATOM 764 O O . SER A 1 102 ? 13.440 4.077 -38.106 1.00 61.62 102 SER A O 1
ATOM 766 N N . ARG A 1 103 ? 15.252 4.569 -36.890 1.00 65.00 103 ARG A N 1
ATOM 767 C CA . ARG A 1 103 ? 15.128 6.024 -37.045 1.00 65.00 103 ARG A CA 1
ATOM 768 C C . ARG A 1 103 ? 16.490 6.621 -37.349 1.00 65.00 103 ARG A C 1
ATOM 770 O O . ARG A 1 103 ? 17.344 6.710 -36.475 1.00 65.00 103 ARG A O 1
ATOM 777 N N . SER A 1 104 ? 16.667 7.035 -38.600 1.00 59.19 104 SER A N 1
ATOM 778 C CA . SER A 1 104 ? 17.747 7.938 -38.982 1.00 59.19 104 SER A CA 1
ATOM 779 C C . SER A 1 104 ? 17.415 9.305 -38.391 1.00 59.19 104 SER A C 1
ATOM 781 O O . SER A 1 104 ? 16.431 9.922 -38.799 1.00 59.19 104 SER A O 1
ATOM 783 N N . PHE A 1 105 ? 18.177 9.750 -37.394 1.00 48.62 105 PHE A N 1
ATOM 784 C CA . PHE A 1 105 ? 18.138 11.157 -37.004 1.00 48.62 105 PHE A CA 1
ATOM 785 C C . PHE A 1 105 ? 18.870 11.986 -38.076 1.00 48.62 105 PHE A C 1
ATOM 787 O O . PHE A 1 105 ? 19.866 11.496 -38.614 1.00 48.62 105 PHE A O 1
ATOM 794 N N . PRO A 1 106 ? 18.350 13.171 -38.440 1.00 55.88 106 PRO A N 1
ATOM 795 C CA . PRO A 1 106 ? 19.053 14.123 -39.296 1.00 55.88 106 PRO A CA 1
ATOM 796 C C . PRO A 1 106 ? 20.278 14.731 -38.605 1.00 55.88 106 PRO A C 1
ATOM 798 O O . PRO A 1 106 ? 20.284 14.799 -37.352 1.00 55.88 106 PRO A O 1
#

Sequence (106 aa):
MTQALSRFVVLGATTNIEFLGDVVSHPGFAAAETTTDFISRCWPEGWSADAHRESHPPAAVLLAAAAEQLFLHRSGMTSSAGDGLDEEDLGPDPYNPFLTLSRSFP

InterPro domains:
  IPR011054 Rudiment single hybrid motif [SSF51246] (1-43)

Nearest PDB structures (foldseek):
  7ybu-assembly1_A  TM=5.309E-01  e=3.877E-02  Homo s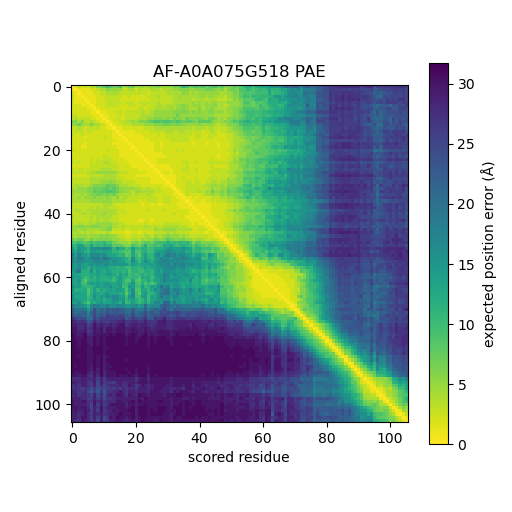apiens

Secondary structure (DSSP, 8-state):
-HHHHTT----SS--SHHHHHHHHHSHHHHTT---TTHHHHH-TT---GGGG--SSPPHHHHHHHHHHHTTTTGGG----------S------TT-GGGG------

Solvent-accessible surface area (backbone atoms only — not comparable to full-atom values): 7372 Å² total; per-residue (Å²): 109,62,72,57,54,77,68,61,83,76,81,97,61,94,73,64,58,66,61,52,41,50,51,68,67,32,66,50,52,72,69,68,62,67,55,100,57,40,65,58,68,78,32,71,91,54,86,59,84,70,81,74,56,70,90,62,77,54,68,68,57,53,50,52,52,51,38,57,78,67,48,60,78,63,77,76,75,82,83,80,84,85,78,92,80,76,99,82,79,80,71,83,61,92,80,53,77,66,79,76,59,87,68,86,78,133

pLDDT: mean 77.19, std 18.31, range [30.86, 95.25]

Mean predicted aligned error: 16.12 Å

Radius of gyration: 24.98 Å; Cα contacts (8 Å, |Δi|>4): 28; chains: 1; bounding box: 49×44×58 Å